Protein AF-A0A4P2PVU6-F1 (afdb_monomer_lite)

pLDDT: mean 74.07, std 15.92, range [31.56, 92.88]

Foldseek 3Di:
DDPDPPPPVPVDQDWDADPNDTDGPDDDPDDPPDDDDDDPPPPDPDDPVRVVVVVVVVVVVVVCVVVCVDDPVRVVVVVVVVPPDDD

Secondary structure (DSSP, 8-state):
--------------EEEETTEEEE-S---PPTT---PPP---S-SS-HHHHHHHHHHHHHHHHHHHHT-S-HHHHHHHHHHH-----

Organism: Sorangium cellulosum (NCBI:txid56)

Radius of gyration: 22.5 Å; chains: 1; bounding box: 35×33×57 Å

Structure (mmCIF, N/CA/C/O backbone):
data_AF-A0A4P2PVU6-F1
#
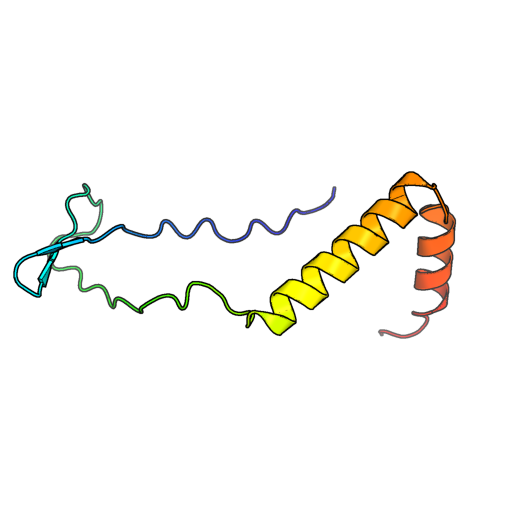_entry.id   AF-A0A4P2PVU6-F1
#
loop_
_atom_site.group_PDB
_atom_site.id
_atom_site.type_symbol
_atom_site.label_atom_id
_atom_site.label_alt_id
_atom_site.label_comp_id
_atom_site.label_asym_id
_atom_site.label_entity_id
_atom_site.label_seq_id
_atom_site.pdbx_PDB_ins_code
_atom_site.Cartn_x
_atom_site.Cartn_y
_atom_site.Cartn_z
_atom_site.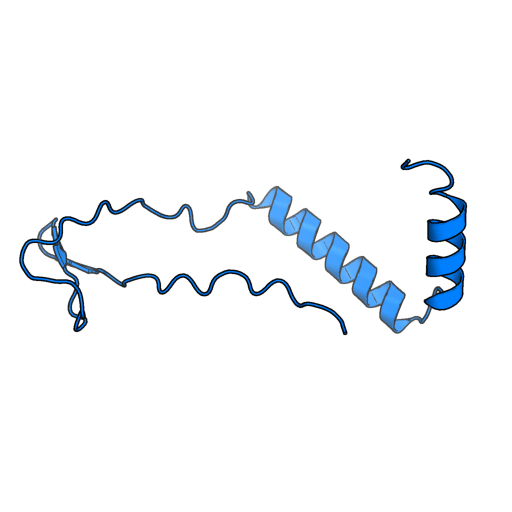occupancy
_atom_site.B_iso_or_equiv
_atom_site.auth_seq_id
_atom_site.auth_comp_id
_atom_site.auth_asym_id
_atom_site.auth_atom_id
_atom_site.pdbx_PDB_model_num
ATOM 1 N N . MET A 1 1 ? 13.322 17.330 -13.890 1.00 34.91 1 MET A N 1
ATOM 2 C CA . MET A 1 1 ? 12.125 17.388 -13.025 1.00 34.91 1 MET A CA 1
ATOM 3 C C . MET A 1 1 ? 11.273 16.174 -13.371 1.00 34.91 1 MET A C 1
ATOM 5 O O . MET A 1 1 ? 10.427 16.273 -14.241 1.00 34.91 1 MET A O 1
ATOM 9 N N . ILE A 1 2 ? 11.575 15.014 -12.785 1.00 35.25 2 ILE A N 1
ATOM 10 C CA . ILE A 1 2 ? 10.708 13.831 -12.851 1.00 35.25 2 ILE A CA 1
ATOM 11 C C . ILE A 1 2 ? 10.019 13.816 -11.489 1.00 35.25 2 ILE A C 1
ATOM 13 O O . ILE A 1 2 ? 10.687 13.638 -10.471 1.00 35.25 2 ILE A O 1
ATOM 17 N N . GLY A 1 3 ? 8.729 14.146 -11.460 1.00 31.56 3 GLY A N 1
ATOM 18 C CA . GLY A 1 3 ? 7.915 14.013 -10.260 1.00 31.56 3 GLY A CA 1
ATOM 19 C C . GLY A 1 3 ? 7.752 12.530 -9.986 1.00 31.56 3 GLY A C 1
ATOM 20 O O . GLY A 1 3 ? 6.951 11.876 -10.642 1.00 31.56 3 GLY A O 1
ATOM 21 N N . GLY A 1 4 ? 8.573 11.992 -9.085 1.00 32.84 4 GLY A N 1
ATOM 22 C CA . GLY A 1 4 ? 8.313 10.686 -8.507 1.00 32.84 4 GLY A CA 1
ATOM 23 C C . GLY A 1 4 ? 6.997 10.799 -7.762 1.00 32.84 4 GLY A C 1
ATOM 24 O O . GLY A 1 4 ? 6.951 11.468 -6.727 1.00 32.84 4 GLY A O 1
ATOM 25 N N . ASP A 1 5 ? 5.945 10.198 -8.317 1.00 35.50 5 ASP A N 1
ATOM 26 C CA . ASP A 1 5 ? 4.728 9.917 -7.573 1.00 35.50 5 ASP A CA 1
ATOM 27 C C . ASP A 1 5 ? 5.170 9.187 -6.315 1.00 35.50 5 ASP A C 1
ATOM 29 O O . ASP A 1 5 ? 5.616 8.038 -6.319 1.00 35.50 5 ASP A O 1
ATOM 33 N N . THR A 1 6 ? 5.168 9.947 -5.230 1.00 37.72 6 THR A N 1
ATOM 34 C CA . THR A 1 6 ? 5.455 9.437 -3.912 1.00 37.72 6 THR A CA 1
ATOM 35 C C . THR A 1 6 ? 4.242 8.580 -3.624 1.00 37.72 6 THR A C 1
ATOM 37 O O . THR A 1 6 ? 3.177 9.123 -3.328 1.00 37.72 6 THR A O 1
ATOM 40 N N . LEU A 1 7 ? 4.369 7.258 -3.793 1.00 41.72 7 LEU A N 1
ATOM 41 C CA . LEU A 1 7 ? 3.421 6.319 -3.203 1.00 41.72 7 LEU A CA 1
ATOM 42 C C . LEU A 1 7 ? 3.181 6.846 -1.789 1.00 41.72 7 LEU A C 1
ATOM 44 O O . LEU A 1 7 ? 4.173 7.046 -1.076 1.00 41.72 7 LEU A O 1
ATOM 48 N N . PRO A 1 8 ? 1.939 7.196 -1.410 1.00 41.44 8 PRO A N 1
ATOM 49 C CA . PRO A 1 8 ? 1.697 7.756 -0.100 1.00 41.44 8 PRO A CA 1
ATOM 50 C C . PRO A 1 8 ? 2.280 6.760 0.890 1.00 41.44 8 PRO A C 1
ATOM 52 O O . PRO A 1 8 ? 1.849 5.604 0.935 1.00 41.44 8 PRO A O 1
ATOM 55 N N . THR A 1 9 ? 3.306 7.190 1.627 1.00 42.09 9 THR A N 1
ATOM 56 C CA . THR A 1 9 ? 3.881 6.453 2.748 1.00 42.09 9 THR A CA 1
ATOM 57 C C . THR A 1 9 ? 2.804 6.443 3.821 1.00 42.09 9 THR A C 1
ATOM 59 O O . THR A 1 9 ? 2.815 7.215 4.775 1.00 42.09 9 THR A O 1
ATOM 62 N N . THR A 1 10 ? 1.775 5.644 3.579 1.00 50.06 10 THR A N 1
ATOM 63 C CA . THR A 1 10 ? 0.635 5.467 4.451 1.00 50.06 10 THR A CA 1
ATOM 64 C C . THR A 1 10 ? 1.249 4.827 5.677 1.00 50.06 10 THR A C 1
ATOM 66 O O . THR A 1 10 ? 1.744 3.704 5.593 1.00 50.06 10 THR A O 1
ATOM 69 N N . SER A 1 11 ? 1.367 5.581 6.772 1.00 56.84 11 SER A N 1
ATOM 70 C CA . SER A 1 11 ? 1.960 5.071 8.003 1.00 56.84 11 SER A CA 1
ATOM 71 C C . SER A 1 11 ? 1.032 3.979 8.527 1.00 56.84 11 SER A C 1
ATOM 73 O O . SER A 1 11 ? 0.060 4.252 9.232 1.00 56.84 11 SER A O 1
ATOM 75 N N . ALA A 1 12 ? 1.267 2.748 8.089 1.00 66.50 12 ALA A N 1
ATOM 76 C CA . ALA A 1 12 ? 0.485 1.603 8.496 1.00 66.50 12 ALA A CA 1
ATOM 77 C C . ALA A 1 12 ? 0.741 1.371 9.988 1.00 66.50 12 ALA A C 1
ATOM 79 O O . ALA A 1 12 ? 1.874 1.134 10.405 1.00 66.50 12 ALA A O 1
ATOM 80 N N . LEU A 1 13 ? -0.310 1.486 10.797 1.00 75.62 13 LEU A N 1
ATOM 81 C CA . LEU A 1 13 ? -0.244 1.212 12.229 1.00 75.62 13 LEU A CA 1
ATOM 82 C C . LEU A 1 13 ? -0.150 -0.300 12.438 1.00 75.62 13 LEU A C 1
ATOM 84 O O . LEU A 1 13 ? -0.990 -1.048 11.929 1.00 75.62 13 LEU A O 1
ATOM 88 N N . ARG A 1 14 ? 0.850 -0.769 13.193 1.00 76.44 14 ARG A N 1
ATOM 89 C CA . ARG A 1 14 ? 1.074 -2.205 13.372 1.00 76.44 14 ARG A CA 1
ATOM 90 C C . ARG A 1 14 ? 0.406 -2.721 14.639 1.00 76.44 14 ARG A C 1
ATOM 92 O O . ARG A 1 14 ? 0.932 -2.615 15.741 1.00 76.44 14 ARG A O 1
ATOM 99 N N . ALA A 1 15 ? -0.736 -3.376 14.478 1.00 84.00 15 ALA A N 1
ATOM 100 C CA . ALA A 1 15 ? -1.401 -4.069 15.577 1.00 84.00 15 ALA A CA 1
ATOM 101 C C . ALA A 1 15 ? -0.973 -5.546 15.674 1.00 84.00 15 ALA A C 1
ATOM 103 O O . ALA A 1 15 ? -0.675 -6.198 14.673 1.00 84.00 15 ALA A O 1
ATOM 104 N N . LYS A 1 16 ? -0.981 -6.104 16.890 1.00 85.25 16 LYS A N 1
ATOM 105 C CA . LYS A 1 16 ? -0.819 -7.545 17.155 1.00 85.25 16 LYS A CA 1
ATOM 106 C C . LYS A 1 16 ? -2.118 -8.129 17.696 1.00 85.25 16 LYS A C 1
ATOM 108 O O . LYS A 1 16 ? -2.816 -7.472 18.460 1.00 85.25 16 LYS A O 1
ATOM 113 N N . VAL A 1 17 ? -2.425 -9.381 17.357 1.00 88.81 17 VAL A N 1
ATOM 114 C CA . VAL A 1 17 ? -3.567 -10.095 17.949 1.00 88.81 17 VAL A CA 1
ATOM 115 C C . VAL A 1 17 ? -3.144 -10.728 19.274 1.00 88.81 17 VAL A C 1
ATOM 117 O O . VAL A 1 17 ? -2.239 -11.559 19.307 1.00 88.81 17 VAL A O 1
ATOM 120 N N . GLN A 1 18 ? -3.816 -10.371 20.367 1.00 88.06 18 GLN A N 1
ATOM 121 C CA . GLN A 1 18 ? -3.643 -10.993 21.681 1.00 88.06 18 GLN A CA 1
ATOM 122 C C . GLN A 1 18 ? -5.012 -11.283 22.295 1.00 88.06 18 GLN A C 1
ATOM 124 O O . GLN A 1 18 ? -5.866 -10.405 22.381 1.00 88.06 18 GLN A O 1
ATOM 129 N N . GLY A 1 19 ? -5.254 -12.543 22.675 1.00 87.94 19 GLY A N 1
ATOM 130 C CA . GLY A 1 19 ? -6.541 -12.957 23.250 1.00 87.94 19 GLY A CA 1
ATOM 131 C C . GLY A 1 19 ? -7.747 -12.691 22.337 1.00 87.94 19 GLY A C 1
ATOM 132 O O . GLY A 1 19 ? -8.831 -12.392 22.830 1.00 87.94 19 GLY A O 1
ATOM 133 N N . GLY A 1 20 ? -7.550 -12.737 21.014 1.00 88.94 20 GLY A N 1
ATOM 134 C CA . GLY A 1 20 ? -8.594 -12.452 20.024 1.00 88.94 20 GLY A CA 1
ATOM 135 C C . GLY A 1 20 ? -8.899 -10.965 19.814 1.00 88.94 20 GLY A C 1
ATOM 136 O O . GLY A 1 20 ? -9.913 -10.640 19.204 1.00 88.94 20 GLY A O 1
ATOM 137 N N . ARG A 1 21 ? -8.053 -10.054 20.313 1.00 86.62 21 ARG A N 1
ATOM 138 C CA . ARG A 1 21 ? -8.199 -8.600 20.140 1.00 86.62 21 ARG A CA 1
ATOM 139 C C . ARG A 1 21 ? -6.977 -8.014 19.444 1.00 86.62 21 ARG A C 1
ATOM 141 O O . ARG A 1 21 ? -5.860 -8.453 19.709 1.00 86.62 21 ARG A O 1
ATOM 148 N N . LEU A 1 22 ? -7.193 -7.022 18.581 1.00 84.81 22 LEU A N 1
ATOM 149 C CA . LEU A 1 22 ? -6.118 -6.210 18.013 1.00 84.81 22 LEU A CA 1
ATOM 150 C C . LEU A 1 22 ? -5.604 -5.244 19.087 1.00 84.81 22 LEU A C 1
ATOM 152 O O . LEU A 1 22 ? -6.383 -4.496 19.674 1.00 84.81 22 LEU A O 1
ATOM 156 N N . VAL A 1 23 ? -4.301 -5.285 19.345 1.00 86.56 23 VAL A N 1
ATOM 157 C CA . VAL A 1 23 ? -3.593 -4.431 20.300 1.00 86.56 23 VAL A CA 1
ATOM 158 C C . VAL A 1 23 ? -2.554 -3.621 19.534 1.00 86.56 23 VAL A C 1
ATOM 160 O O . VAL A 1 23 ? -1.666 -4.197 18.903 1.00 86.56 23 VAL A O 1
ATOM 163 N N . LEU A 1 24 ? -2.674 -2.296 19.592 1.00 86.00 24 LEU A N 1
ATOM 164 C CA . LEU A 1 24 ? -1.673 -1.358 19.094 1.00 86.00 24 LEU A CA 1
ATOM 165 C C . LEU A 1 24 ? -0.861 -0.858 20.293 1.00 86.00 24 LEU A C 1
ATOM 167 O O . LEU A 1 24 ? -1.413 -0.214 21.180 1.00 86.00 24 LEU A O 1
ATOM 171 N N . ASP A 1 25 ? 0.428 -1.186 20.321 1.00 82.00 25 ASP A N 1
ATOM 172 C CA . ASP A 1 25 ? 1.364 -0.807 21.393 1.00 82.00 25 ASP A CA 1
ATOM 173 C C . ASP A 1 25 ? 2.327 0.291 20.907 1.00 82.00 25 ASP A C 1
ATOM 175 O O . ASP A 1 25 ? 3.527 0.272 21.166 1.00 82.00 25 ASP A O 1
ATOM 179 N N . GLU A 1 26 ? 1.803 1.218 20.102 1.00 77.25 26 GLU A N 1
ATOM 180 C CA . GLU A 1 26 ? 2.549 2.338 19.531 1.00 77.25 26 GLU A CA 1
ATOM 181 C C . GLU A 1 26 ? 1.931 3.666 19.996 1.00 77.25 26 GLU A C 1
ATOM 183 O O . GLU A 1 26 ? 0.701 3.793 20.024 1.00 77.25 26 GLU A O 1
ATOM 188 N N . PRO A 1 27 ? 2.748 4.669 20.370 1.00 78.19 27 PRO A N 1
ATOM 189 C CA . PRO A 1 27 ? 2.243 5.974 20.769 1.00 78.19 27 PRO A CA 1
ATOM 190 C C . PRO A 1 27 ? 1.553 6.663 19.590 1.00 78.19 27 PRO A C 1
ATOM 192 O O . PRO A 1 27 ? 2.092 6.731 18.487 1.00 78.19 27 PRO A O 1
ATOM 195 N N . THR A 1 28 ? 0.369 7.214 19.847 1.00 78.19 28 THR A N 1
ATOM 196 C CA . THR A 1 28 ? -0.419 7.930 18.845 1.00 78.19 28 THR A CA 1
ATOM 197 C C . THR A 1 28 ? -0.641 9.390 19.228 1.00 78.19 28 THR A C 1
ATOM 199 O O . THR A 1 28 ? -0.715 9.737 20.405 1.00 78.19 28 THR A O 1
ATOM 202 N N . SER A 1 29 ? -0.747 10.248 18.215 1.00 79.75 29 SER A N 1
ATOM 203 C CA . SER A 1 29 ? -1.126 11.656 18.338 1.00 79.75 29 SER A CA 1
ATOM 204 C C . SER A 1 29 ? -2.630 11.896 18.152 1.00 79.75 29 SER A C 1
ATOM 206 O O . SER A 1 29 ? -3.059 13.051 18.158 1.00 79.75 29 SER A O 1
ATOM 208 N N . PHE A 1 30 ? -3.440 10.843 17.971 1.00 79.88 30 PHE A N 1
ATOM 209 C CA . PHE A 1 30 ? -4.891 10.991 17.847 1.00 79.88 30 PHE A CA 1
ATOM 210 C C . PHE A 1 30 ? -5.511 11.527 19.142 1.00 79.88 30 PHE A C 1
ATOM 212 O O . PHE A 1 30 ? -5.080 11.197 20.247 1.00 79.88 30 PHE A O 1
ATOM 219 N N . ALA A 1 31 ? -6.549 12.352 18.995 1.00 82.69 31 ALA A N 1
ATOM 220 C CA . ALA A 1 31 ? -7.300 12.868 20.129 1.00 82.69 31 ALA A CA 1
ATOM 221 C C . ALA A 1 31 ? -8.020 11.732 20.868 1.00 82.69 31 ALA A C 1
ATOM 223 O O . ALA A 1 31 ? -8.420 10.726 20.272 1.00 82.69 31 ALA A O 1
ATOM 224 N N . GLU A 1 32 ? -8.225 11.908 22.168 1.00 78.31 32 GLU A N 1
ATOM 225 C CA . GLU A 1 32 ? -8.950 10.933 22.974 1.00 78.31 32 GLU A CA 1
ATOM 226 C C . GLU A 1 32 ? -10.386 10.748 22.444 1.00 78.31 32 GLU A C 1
ATOM 228 O O . GLU A 1 32 ? -11.060 11.715 22.088 1.00 78.31 32 GLU A O 1
ATOM 233 N N . GLY A 1 33 ? -10.842 9.496 22.344 1.00 82.69 33 GLY A N 1
ATOM 234 C CA . GLY A 1 33 ? -12.155 9.156 21.779 1.00 82.69 33 GLY A CA 1
ATOM 235 C C . GLY A 1 33 ? -12.210 9.081 20.248 1.00 82.69 33 GLY A C 1
ATOM 236 O O . GLY A 1 33 ? -13.284 8.842 19.697 1.00 82.69 33 GLY A O 1
ATOM 237 N N . THR A 1 34 ? -11.080 9.245 19.552 1.00 82.62 34 THR A N 1
ATOM 238 C CA . THR A 1 34 ? -11.014 9.035 18.098 1.00 82.62 34 THR A CA 1
ATOM 239 C C . THR A 1 34 ? -11.346 7.580 17.759 1.00 82.62 34 THR A C 1
ATOM 241 O O . THR A 1 34 ? -10.673 6.655 18.214 1.00 82.62 34 THR A O 1
ATOM 244 N N . VAL A 1 35 ? -12.379 7.380 16.939 1.00 83.56 35 VAL A N 1
ATOM 245 C CA . VAL A 1 35 ? -12.743 6.072 16.384 1.00 83.56 35 VAL A CA 1
ATOM 246 C C . VAL A 1 35 ? -12.039 5.912 15.043 1.00 83.56 35 VAL A C 1
ATOM 248 O O . VAL A 1 35 ? -12.172 6.764 14.168 1.00 83.56 35 VAL A O 1
ATOM 251 N N . LEU A 1 36 ? -11.287 4.824 14.890 1.00 82.81 36 LEU A N 1
ATOM 252 C CA . LEU A 1 36 ? -10.607 4.474 13.647 1.00 82.81 36 LEU A CA 1
ATOM 253 C C . LEU A 1 36 ? -11.282 3.250 13.033 1.00 82.81 36 LEU A C 1
ATOM 255 O O . LEU A 1 36 ? -11.476 2.239 13.712 1.00 82.81 36 LEU A O 1
ATOM 259 N N . GLU A 1 37 ? -11.609 3.332 11.748 1.00 79.38 37 GLU A N 1
ATOM 260 C CA . GLU A 1 37 ? -12.017 2.173 10.960 1.00 79.38 37 GLU A CA 1
ATOM 261 C C . GLU A 1 37 ? -10.765 1.491 10.41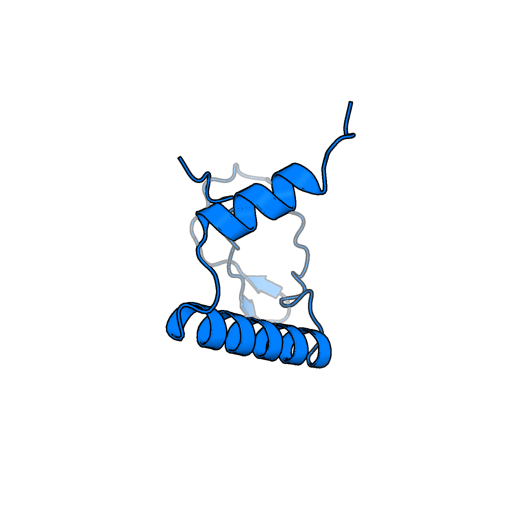0 1.00 79.38 37 GLU A C 1
ATOM 263 O O . GLU A 1 37 ? -9.968 2.098 9.695 1.00 79.38 37 GLU A O 1
ATOM 268 N N . LEU A 1 38 ? -10.569 0.227 10.783 1.00 80.12 38 LEU A N 1
ATOM 269 C CA . LEU A 1 38 ? -9.450 -0.576 10.309 1.00 80.12 38 LEU A CA 1
ATOM 270 C C . LEU A 1 38 ? -9.940 -1.472 9.177 1.00 80.12 38 LEU A C 1
ATOM 272 O O . LEU A 1 38 ? -10.824 -2.305 9.376 1.00 80.12 38 LEU A O 1
ATOM 276 N N . VAL A 1 39 ? -9.335 -1.314 8.006 1.00 77.00 39 VAL A N 1
ATOM 277 C CA . VAL A 1 39 ? -9.515 -2.220 6.873 1.00 77.00 39 VAL A CA 1
ATOM 278 C C . VAL A 1 39 ? -8.284 -3.113 6.809 1.00 77.00 39 VAL A C 1
ATOM 280 O O . VAL A 1 39 ? -7.159 -2.636 6.964 1.00 77.00 39 VAL A O 1
ATOM 283 N N . VAL A 1 40 ? -8.490 -4.415 6.616 1.00 74.62 40 VAL A N 1
ATOM 284 C CA . VAL A 1 40 ? -7.382 -5.316 6.294 1.00 74.62 40 VAL A CA 1
ATOM 285 C C . VAL A 1 40 ? -6.894 -4.912 4.913 1.00 74.62 40 VAL A C 1
ATOM 287 O O . VAL A 1 40 ? -7.640 -5.030 3.944 1.00 74.62 40 VAL A O 1
ATOM 290 N N . ALA A 1 41 ? -5.676 -4.382 4.840 1.00 70.31 41 ALA A N 1
ATOM 291 C CA . ALA A 1 41 ? -5.021 -4.214 3.558 1.00 70.31 41 ALA A CA 1
ATOM 292 C C . ALA A 1 41 ? -4.825 -5.615 2.971 1.00 70.31 41 ALA A C 1
ATOM 294 O O . ALA A 1 41 ? -4.193 -6.458 3.610 1.00 70.31 41 ALA A O 1
ATOM 295 N N . ASP A 1 42 ? -5.415 -5.871 1.804 1.00 69.06 42 ASP A N 1
ATOM 296 C CA . ASP A 1 42 ? -4.964 -6.987 0.984 1.00 69.06 42 ASP A CA 1
ATOM 297 C C . ASP A 1 42 ? -3.544 -6.613 0.554 1.00 69.06 42 ASP A C 1
ATOM 299 O O . ASP A 1 42 ? -3.339 -5.581 -0.088 1.00 69.06 42 ASP A O 1
ATOM 303 N N . ASP A 1 43 ? -2.561 -7.369 1.045 1.00 66.81 43 ASP A N 1
ATOM 304 C CA . ASP A 1 43 ? -1.134 -7.001 1.007 1.00 66.81 43 ASP A CA 1
ATOM 305 C C . ASP A 1 43 ? -0.571 -7.027 -0.426 1.00 66.81 43 ASP A C 1
ATOM 307 O O . ASP A 1 43 ? 0.580 -6.671 -0.671 1.00 66.81 43 ASP A O 1
ATOM 311 N N . ASP A 1 44 ? -1.393 -7.449 -1.387 1.00 65.31 44 ASP A N 1
ATOM 312 C CA . ASP A 1 44 ? -1.002 -7.620 -2.765 1.00 65.31 44 ASP A CA 1
ATOM 313 C C . ASP A 1 44 ? -2.194 -7.475 -3.717 1.00 65.31 44 ASP A C 1
ATOM 315 O O . ASP A 1 44 ? -3.055 -8.354 -3.775 1.00 65.31 44 ASP A O 1
ATOM 319 N N . PRO A 1 45 ? -2.281 -6.371 -4.476 1.00 69.12 45 PRO A N 1
ATOM 320 C CA . PRO A 1 45 ? -3.310 -6.223 -5.496 1.00 69.12 45 PRO A CA 1
ATOM 321 C C . PRO A 1 45 ? -3.067 -7.137 -6.704 1.00 69.12 45 PRO A C 1
ATOM 323 O O . PRO A 1 45 ? -3.932 -7.191 -7.575 1.00 69.12 45 PRO A O 1
ATOM 326 N N . LEU A 1 46 ? -1.899 -7.788 -6.784 1.00 80.69 46 LEU A N 1
ATOM 327 C CA . LEU A 1 46 ? -1.541 -8.712 -7.848 1.00 80.69 46 LEU A CA 1
ATOM 328 C C . LEU A 1 46 ? -1.666 -10.142 -7.340 1.00 80.69 46 LEU A C 1
ATOM 330 O O . LEU A 1 46 ? -1.154 -10.487 -6.278 1.00 80.69 46 LEU A O 1
ATOM 334 N N . ASP A 1 47 ? -2.304 -11.005 -8.116 1.00 80.94 47 ASP A N 1
ATOM 335 C CA . ASP A 1 47 ? -2.168 -12.433 -7.866 1.00 80.94 47 ASP A CA 1
ATOM 336 C C . ASP A 1 47 ? -0.750 -12.931 -8.230 1.00 80.94 47 ASP A C 1
ATOM 338 O O . ASP A 1 47 ? 0.057 -12.239 -8.858 1.00 80.94 47 ASP A O 1
ATOM 342 N N . GLU A 1 48 ? -0.414 -14.160 -7.830 1.00 83.94 48 GLU A N 1
ATOM 343 C CA . GLU A 1 48 ? 0.907 -14.751 -8.100 1.00 83.94 48 GLU A CA 1
ATOM 344 C C . GLU A 1 48 ? 1.247 -14.779 -9.603 1.00 83.94 48 GLU A C 1
ATOM 346 O O . GLU A 1 48 ? 2.407 -14.636 -9.994 1.00 83.94 48 GLU A O 1
ATOM 351 N N . ALA A 1 49 ? 0.241 -14.940 -10.468 1.00 85.25 49 ALA A N 1
ATOM 352 C CA . ALA A 1 49 ? 0.445 -14.967 -11.910 1.00 85.25 49 ALA A CA 1
ATOM 353 C C . ALA A 1 49 ? 0.679 -13.557 -12.475 1.00 85.25 49 ALA A C 1
ATOM 355 O O . ALA A 1 49 ? 1.501 -13.385 -13.375 1.00 85.25 49 ALA A O 1
ATOM 356 N N . GLU A 1 50 ? -0.016 -12.549 -11.958 1.00 87.06 50 GLU A N 1
ATOM 357 C CA . GLU A 1 50 ? 0.184 -11.142 -12.289 1.00 87.06 50 GLU A CA 1
ATOM 358 C C . GLU A 1 50 ? 1.553 -10.649 -11.819 1.00 87.06 50 GLU A C 1
ATOM 360 O O . GLU A 1 50 ? 2.244 -9.969 -12.581 1.00 87.06 50 GLU A O 1
ATOM 365 N N . ARG A 1 51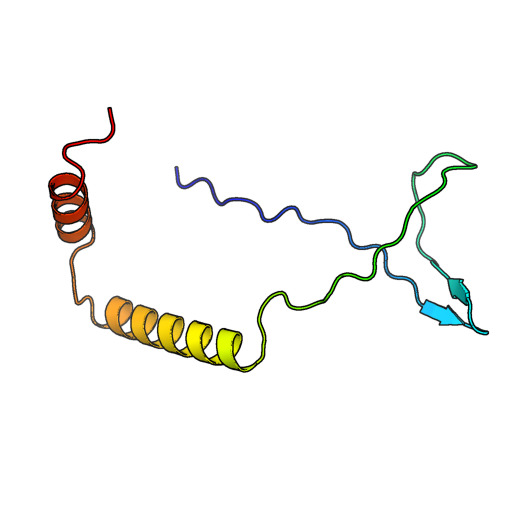 ? 1.999 -11.065 -10.628 1.00 88.31 51 ARG A N 1
ATOM 366 C CA . ARG A 1 51 ? 3.358 -10.799 -10.143 1.00 88.31 51 ARG A CA 1
ATOM 367 C C . ARG A 1 51 ? 4.415 -11.423 -11.050 1.00 88.31 51 ARG A C 1
ATOM 369 O O . ARG A 1 51 ? 5.328 -10.721 -11.473 1.00 88.31 51 ARG A O 1
ATOM 376 N N . ALA A 1 52 ? 4.265 -12.698 -11.410 1.00 89.69 52 ALA A N 1
ATOM 377 C CA . ALA A 1 52 ? 5.216 -13.370 -12.295 1.00 89.69 52 ALA A CA 1
ATOM 378 C C . ALA A 1 52 ? 5.325 -12.680 -13.669 1.00 89.69 52 ALA A C 1
ATOM 380 O O . ALA A 1 52 ? 6.422 -12.530 -14.205 1.00 89.69 52 ALA A O 1
ATOM 381 N N . ARG A 1 53 ? 4.198 -12.209 -14.224 1.00 91.38 53 ARG A N 1
ATOM 382 C CA . ARG A 1 53 ? 4.189 -11.436 -15.479 1.00 91.38 53 ARG A CA 1
ATOM 383 C C . ARG A 1 53 ? 4.867 -10.079 -15.336 1.00 91.38 53 ARG A C 1
ATOM 385 O O . ARG A 1 53 ? 5.551 -9.643 -16.260 1.00 91.38 53 ARG A O 1
ATOM 392 N N . LEU A 1 54 ? 4.650 -9.396 -14.213 1.00 89.75 54 LEU A N 1
ATOM 393 C CA . LEU A 1 54 ? 5.303 -8.120 -13.942 1.00 89.75 54 LEU A CA 1
ATOM 394 C C . LEU A 1 54 ? 6.821 -8.299 -13.842 1.00 89.75 54 LEU A C 1
ATOM 396 O O . LEU A 1 54 ? 7.558 -7.542 -14.471 1.00 89.75 54 LEU A O 1
ATOM 400 N N . ASP A 1 55 ? 7.281 -9.316 -13.115 1.00 91.38 55 ASP A N 1
ATOM 401 C CA . ASP A 1 55 ? 8.707 -9.605 -12.961 1.00 91.38 55 ASP A CA 1
ATOM 402 C C . ASP A 1 55 ? 9.368 -9.926 -14.311 1.00 91.38 55 ASP A C 1
ATOM 404 O O . ASP A 1 55 ? 10.401 -9.343 -14.642 1.00 91.38 55 ASP A O 1
ATOM 408 N N . GLU A 1 56 ? 8.733 -10.749 -15.153 1.00 92.88 56 GLU A N 1
ATOM 409 C CA . GLU A 1 56 ? 9.220 -11.049 -16.509 1.00 92.88 56 GLU A CA 1
ATOM 410 C C . GLU A 1 56 ? 9.339 -9.779 -17.377 1.00 92.88 56 GLU A C 1
ATOM 412 O O . GLU A 1 56 ? 10.338 -9.569 -18.078 1.00 92.88 56 GLU A O 1
ATOM 417 N N . ALA A 1 57 ? 8.340 -8.893 -17.315 1.00 90.62 57 ALA A N 1
ATOM 418 C CA . ALA A 1 57 ? 8.351 -7.631 -18.051 1.00 90.62 57 ALA A CA 1
ATOM 419 C C . ALA A 1 57 ? 9.458 -6.680 -17.562 1.00 90.62 57 ALA A C 1
ATOM 421 O O . ALA A 1 57 ? 10.109 -6.009 -18.374 1.00 90.62 57 ALA A O 1
ATOM 422 N N . LEU A 1 58 ? 9.704 -6.630 -16.249 1.00 91.31 58 LEU A N 1
ATOM 423 C CA . LEU A 1 58 ? 10.773 -5.830 -15.652 1.00 91.31 58 LEU A CA 1
ATOM 424 C C . LEU A 1 58 ? 12.157 -6.367 -16.022 1.00 91.31 58 LEU A C 1
ATOM 426 O O . LEU A 1 58 ? 13.024 -5.583 -16.412 1.00 91.31 58 LEU A O 1
ATOM 430 N N . GLU A 1 59 ? 12.367 -7.683 -15.962 1.00 91.38 59 GLU A N 1
ATOM 431 C CA . GLU A 1 59 ? 13.620 -8.318 -16.382 1.00 91.38 59 GLU A CA 1
ATOM 432 C C . GLU A 1 59 ? 13.917 -8.057 -17.862 1.00 91.38 59 GLU A C 1
ATOM 434 O O . GLU A 1 59 ? 15.034 -7.668 -18.214 1.00 91.38 59 GLU A O 1
ATOM 439 N N . THR A 1 60 ? 12.901 -8.182 -18.718 1.00 86.69 60 THR A N 1
ATOM 440 C CA . THR A 1 60 ? 13.009 -7.909 -20.159 1.00 86.69 60 THR A CA 1
ATOM 441 C C . THR A 1 60 ? 13.371 -6.448 -20.429 1.00 86.69 60 THR A C 1
ATOM 443 O O . THR A 1 60 ? 14.264 -6.146 -21.229 1.00 86.69 60 THR A O 1
ATOM 446 N N . SER A 1 61 ? 12.717 -5.523 -19.725 1.00 80.06 61 SER A N 1
ATOM 447 C CA . SER A 1 61 ? 12.988 -4.088 -19.847 1.00 80.06 61 SER A CA 1
ATOM 448 C C . SER A 1 61 ? 14.399 -3.745 -19.365 1.00 80.06 61 SER A C 1
ATOM 450 O O . SER A 1 61 ? 15.109 -2.972 -20.006 1.00 80.06 61 SER A O 1
ATOM 452 N N . LEU A 1 62 ? 14.845 -4.359 -18.267 1.00 85.00 62 LEU A N 1
ATOM 453 C CA . LEU A 1 62 ? 16.180 -4.158 -17.713 1.00 85.00 62 LEU A CA 1
ATOM 454 C C . LEU A 1 62 ? 17.276 -4.716 -18.626 1.00 85.00 62 LEU A C 1
ATOM 456 O O . LEU A 1 62 ? 18.327 -4.091 -18.764 1.00 85.00 62 LEU A O 1
ATOM 460 N N . ALA A 1 63 ? 17.046 -5.869 -19.257 1.00 83.88 63 ALA A N 1
ATOM 461 C CA . ALA A 1 63 ? 17.950 -6.418 -20.263 1.00 83.88 63 ALA A CA 1
ATOM 462 C C . ALA A 1 63 ? 18.076 -5.472 -21.468 1.00 83.88 63 ALA A C 1
ATOM 464 O O . ALA A 1 63 ? 19.191 -5.112 -21.844 1.00 83.88 63 ALA A O 1
ATOM 465 N N . SER A 1 64 ? 16.946 -4.975 -21.978 1.00 78.44 64 SER A N 1
ATOM 466 C CA . SER A 1 64 ? 16.904 -4.024 -23.100 1.00 78.44 64 SER A CA 1
ATOM 467 C C . SER A 1 64 ? 17.603 -2.696 -22.768 1.00 78.44 64 SER A C 1
ATOM 469 O O . SER A 1 64 ? 18.364 -2.155 -23.568 1.00 78.44 64 SER A O 1
ATOM 471 N N . ALA A 1 65 ? 17.414 -2.182 -21.548 1.00 75.38 65 ALA A N 1
ATOM 472 C CA . ALA A 1 65 ? 18.086 -0.970 -21.083 1.00 75.38 65 ALA A CA 1
ATOM 473 C C . ALA A 1 65 ? 19.609 -1.151 -20.953 1.00 75.38 65 ALA A C 1
ATOM 475 O O . ALA A 1 65 ? 20.368 -0.220 -21.217 1.00 75.38 65 ALA A O 1
ATOM 476 N N . ARG A 1 66 ? 20.074 -2.343 -20.555 1.00 77.00 66 ARG A N 1
ATOM 477 C CA . ARG A 1 66 ? 21.507 -2.663 -20.429 1.00 77.00 66 ARG A CA 1
ATOM 478 C C . ARG A 1 66 ? 22.196 -2.844 -21.777 1.00 77.00 66 ARG A C 1
ATOM 480 O O . ARG A 1 66 ? 23.366 -2.492 -21.892 1.00 77.00 66 ARG A O 1
ATOM 487 N N . GLU A 1 67 ? 21.495 -3.385 -22.768 1.00 78.38 67 GLU A N 1
ATOM 488 C CA . GLU A 1 67 ? 22.005 -3.487 -24.140 1.00 78.38 67 GLU A CA 1
ATOM 489 C C . 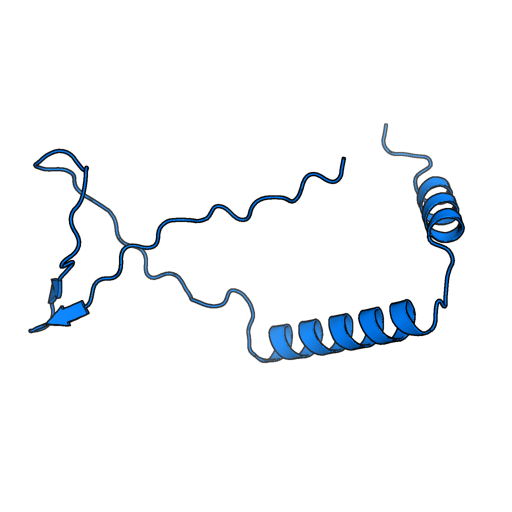GLU A 1 67 ? 21.998 -2.140 -24.877 1.00 78.38 67 GLU A C 1
ATOM 491 O O . GLU A 1 67 ? 22.683 -2.008 -25.889 1.00 78.38 67 GLU A O 1
ATOM 496 N N . GLY A 1 68 ? 21.297 -1.124 -24.355 1.00 67.44 68 GLY A N 1
ATOM 497 C CA . GLY A 1 68 ? 21.205 0.191 -24.991 1.00 67.44 68 GLY A CA 1
ATOM 498 C C . GLY A 1 68 ? 20.463 0.118 -26.324 1.00 67.44 68 GLY A C 1
ATOM 499 O O . GLY A 1 68 ? 20.870 0.746 -27.297 1.00 67.44 68 GLY A O 1
ATOM 500 N N . THR A 1 69 ? 19.414 -0.705 -26.389 1.00 64.75 69 THR A N 1
ATOM 501 C CA . THR A 1 69 ? 18.791 -1.123 -27.652 1.00 64.75 69 THR A CA 1
ATOM 502 C C . THR A 1 69 ? 18.072 0.017 -28.387 1.00 64.75 69 THR A C 1
ATOM 504 O O . THR A 1 69 ? 17.872 -0.089 -29.595 1.00 64.75 69 THR A O 1
ATOM 507 N N . ILE A 1 70 ? 17.692 1.103 -27.700 1.00 66.25 70 ILE A N 1
ATOM 508 C CA . ILE A 1 70 ? 17.029 2.277 -28.295 1.00 66.25 70 ILE A CA 1
ATOM 509 C C . ILE A 1 70 ? 17.486 3.543 -27.554 1.00 66.25 70 ILE A C 1
ATOM 511 O O . ILE A 1 70 ? 17.524 3.556 -26.321 1.00 66.25 70 ILE A O 1
ATOM 515 N N . ASP A 1 71 ? 17.834 4.596 -28.298 1.00 76.44 71 ASP A N 1
ATOM 516 C CA . ASP A 1 71 ? 18.118 5.916 -27.734 1.00 76.44 71 ASP A CA 1
ATOM 517 C C . ASP A 1 71 ? 16.828 6.546 -27.179 1.00 76.44 71 ASP A C 1
ATOM 519 O O . ASP A 1 71 ? 15.758 6.473 -27.791 1.00 76.44 71 ASP A O 1
ATOM 523 N N . ALA A 1 72 ? 16.908 7.132 -25.983 1.00 73.56 72 ALA A N 1
ATOM 524 C CA . ALA A 1 72 ? 15.737 7.682 -25.308 1.00 73.56 72 ALA A CA 1
ATOM 525 C C . ALA A 1 72 ? 15.107 8.848 -26.087 1.00 73.56 72 ALA A C 1
ATOM 527 O O . ALA A 1 72 ? 13.885 8.992 -26.060 1.00 73.56 72 ALA A O 1
ATOM 528 N N . ASP A 1 73 ? 15.907 9.647 -26.795 1.00 79.31 73 ASP A N 1
ATOM 529 C CA . ASP A 1 73 ? 15.415 10.771 -27.589 1.00 79.31 73 ASP A CA 1
ATOM 530 C C . ASP A 1 73 ? 14.697 10.278 -28.855 1.00 79.31 73 ASP A C 1
ATOM 532 O O . ASP A 1 73 ? 13.649 10.822 -29.211 1.00 79.31 73 ASP A O 1
ATOM 536 N N . ASP A 1 74 ? 15.184 9.198 -29.478 1.00 78.38 74 ASP A N 1
ATOM 537 C CA . ASP A 1 74 ? 14.530 8.561 -30.631 1.00 78.38 74 ASP A CA 1
ATOM 538 C C . ASP A 1 74 ? 13.171 7.955 -30.240 1.00 78.38 74 ASP A C 1
ATOM 540 O O . ASP A 1 74 ? 12.166 8.172 -30.922 1.00 78.38 74 ASP A O 1
ATOM 544 N N . LEU A 1 75 ? 13.105 7.266 -29.094 1.00 80.25 75 LEU A N 1
ATOM 545 C CA . LEU A 1 75 ? 11.851 6.718 -28.566 1.00 80.25 75 LEU A CA 1
ATOM 546 C C . LEU A 1 75 ? 10.845 7.828 -28.221 1.00 80.25 75 LEU A C 1
ATOM 548 O O . LEU A 1 75 ? 9.657 7.715 -28.527 1.00 80.25 75 LEU A O 1
ATOM 552 N N . LEU A 1 76 ? 11.304 8.912 -27.589 1.00 82.06 76 LEU A N 1
ATOM 553 C CA . LEU A 1 76 ? 10.453 10.055 -27.255 1.00 82.06 76 LEU A CA 1
ATOM 554 C C . LEU A 1 76 ? 9.951 10.779 -28.510 1.00 82.06 76 LEU A C 1
ATOM 556 O O . LEU A 1 76 ? 8.796 11.210 -28.535 1.00 82.06 76 LEU A O 1
ATOM 560 N N . ALA A 1 77 ? 10.775 10.885 -29.555 1.00 84.12 77 ALA A N 1
ATOM 561 C CA . ALA A 1 77 ? 10.368 11.439 -30.841 1.00 84.12 77 ALA A CA 1
ATOM 562 C C . ALA A 1 77 ? 9.298 10.571 -31.523 1.00 84.12 77 ALA A C 1
ATOM 564 O O . ALA A 1 77 ? 8.329 11.110 -32.061 1.00 84.12 77 ALA A O 1
ATOM 565 N N . GLU A 1 78 ? 9.423 9.244 -31.455 1.00 80.88 78 GLU A N 1
ATOM 566 C CA . GLU A 1 78 ? 8.435 8.313 -32.005 1.00 80.88 78 GLU A CA 1
ATOM 567 C C . GLU A 1 78 ? 7.106 8.366 -31.238 1.00 80.88 78 GLU A C 1
ATOM 569 O O . GLU A 1 78 ? 6.046 8.494 -31.849 1.00 80.88 78 GLU A O 1
ATOM 574 N N . ILE A 1 79 ? 7.141 8.397 -29.903 1.00 83.88 79 ILE A N 1
ATOM 575 C CA . ILE A 1 79 ? 5.936 8.561 -29.071 1.00 83.88 79 ILE A CA 1
ATOM 576 C C . ILE A 1 79 ? 5.254 9.910 -29.349 1.00 83.88 79 ILE A C 1
ATOM 578 O O . ILE A 1 79 ? 4.034 9.966 -29.511 1.00 83.88 79 ILE A O 1
ATOM 582 N N . ALA A 1 80 ? 6.023 10.997 -29.464 1.00 80.75 80 ALA A N 1
ATOM 583 C CA . ALA A 1 80 ? 5.488 12.312 -29.818 1.00 80.75 80 ALA A CA 1
ATOM 584 C C . ALA A 1 80 ? 4.879 12.343 -31.232 1.00 80.75 80 ALA A C 1
ATOM 586 O O . ALA A 1 80 ? 3.958 13.117 -31.492 1.00 80.75 80 ALA A O 1
ATOM 587 N N . HIS A 1 81 ? 5.368 11.496 -32.141 1.00 76.00 81 HIS A N 1
ATOM 588 C CA . HIS A 1 81 ? 4.811 11.337 -33.482 1.00 76.00 81 HIS A CA 1
ATOM 589 C C . HIS A 1 81 ? 3.528 10.490 -33.503 1.00 76.00 81 HIS A C 1
ATOM 591 O O . HIS A 1 81 ? 2.683 10.694 -34.375 1.00 76.00 81 HIS A O 1
ATOM 597 N N . LEU A 1 82 ? 3.368 9.573 -32.541 1.00 72.88 82 LEU A N 1
ATOM 598 C CA . LEU A 1 82 ? 2.188 8.716 -32.371 1.00 72.88 82 LEU A CA 1
ATOM 599 C C . LEU A 1 82 ? 1.024 9.401 -31.635 1.00 72.88 82 LEU A C 1
ATOM 601 O O . LEU A 1 82 ? -0.122 9.001 -31.833 1.00 72.88 82 LEU A O 1
ATOM 605 N N . GLU A 1 83 ? 1.278 10.469 -30.871 1.00 61.34 83 GLU A N 1
ATOM 606 C CA . GLU A 1 83 ? 0.245 11.300 -30.230 1.00 61.34 83 GLU A CA 1
ATOM 607 C C . GLU A 1 83 ? -0.029 12.640 -30.974 1.00 61.34 83 GLU A C 1
ATOM 609 O O . GLU A 1 83 ? 0.038 13.705 -30.355 1.00 61.34 83 GLU A O 1
ATOM 614 N N . PRO A 1 84 ? -0.410 12.685 -32.272 1.00 56.44 84 PRO A N 1
ATOM 615 C CA . PRO A 1 84 ? -0.870 13.918 -32.898 1.00 56.44 84 PRO A CA 1
ATOM 616 C C . PRO A 1 84 ? -2.391 14.084 -32.734 1.00 56.44 84 PRO A C 1
ATOM 618 O O . PRO A 1 84 ? -3.060 14.420 -33.702 1.00 56.44 84 PRO A O 1
ATOM 621 N N . ALA A 1 85 ? -2.973 13.805 -31.561 1.00 56.41 85 ALA A N 1
ATOM 622 C CA . ALA A 1 85 ? -4.355 14.185 -31.226 1.00 56.41 85 ALA A CA 1
ATOM 623 C C . ALA A 1 85 ? -4.733 13.781 -29.792 1.00 56.41 85 ALA A C 1
ATOM 625 O O . ALA A 1 85 ? -5.463 12.816 -29.569 1.00 56.41 85 ALA A O 1
ATOM 626 N N . ARG A 1 86 ? -4.349 14.593 -28.811 1.00 49.69 86 ARG A N 1
ATOM 627 C CA . ARG A 1 86 ? -5.222 14.794 -27.651 1.00 49.69 86 ARG A CA 1
ATOM 628 C C . ARG A 1 86 ? -5.378 16.290 -27.412 1.00 49.69 86 ARG A C 1
ATOM 630 O O . ARG A 1 86 ? -4.663 16.888 -26.615 1.00 49.69 86 ARG A O 1
ATOM 637 N N . GLY A 1 87 ? -6.246 16.882 -28.233 1.00 48.28 87 GLY A N 1
ATOM 638 C CA . GLY A 1 87 ? -6.905 18.149 -27.921 1.00 48.28 87 GLY A CA 1
ATOM 639 C C . GLY A 1 87 ? -8.008 17.931 -26.897 1.00 48.28 87 GLY A C 1
ATOM 640 O O . GLY A 1 87 ? -8.539 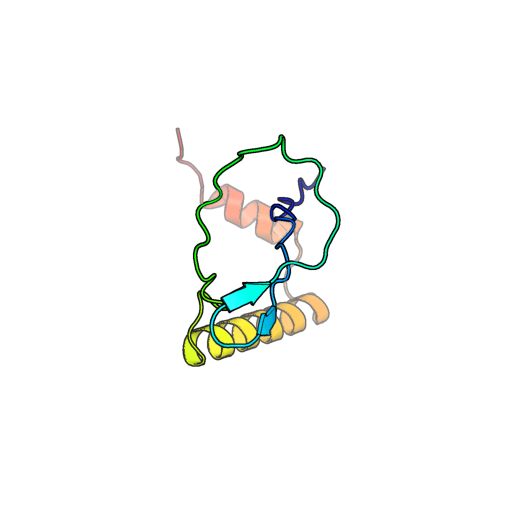16.797 -26.849 1.00 48.28 87 GLY A O 1
#

Sequence (87 aa):
MIGGDTLPTTSALRAKVQGGRLVLDEPTSFAEGTVLELVVADDDPLDEAERARLDEALETSLASAREGTIDADDLLAEIAHLEPARG